Protein AF-A0A1M5Y675-F1 (afdb_monomer_lite)

Sequence (123 aa):
AKILAREKYNLTFEQVKRRLFNGTDYYFDSATRLYKHKAKASDTAEFMSLEELDNQIPARTVKNRINASTEASPNLHFDEMVKDLIKDRIMELNKYVSIDHSSRCFIVKANNLKIDGYNLVVI

Radius of gyration: 29.34 Å; chains: 1; bounding box: 56×44×76 Å

pLDDT: mean 77.08, std 16.23, range [38.84, 96.31]

Organism: NCBI:txid1121316

Secondary structure (DSSP, 8-state):
-HHHHHHHH---HHHHHHHHHHHSSEEEETTTTEEEEGGGSSS---PPPHHHHHT------------------THHHHHHHHHHHHHHHHHHHTTTEEEETTTTEEEE-HHHHHHTTPPP---

Structure (mmCIF, N/CA/C/O backbone):
data_AF-A0A1M5Y675-F1
#
_entry.id   AF-A0A1M5Y675-F1
#
loop_
_atom_site.group_PDB
_atom_site.id
_atom_site.type_symbol
_atom_site.label_atom_id
_atom_site.label_alt_id
_atom_site.label_comp_id
_atom_site.label_asym_id
_atom_site.label_entity_id
_atom_site.label_seq_id
_atom_site.pdbx_PDB_ins_code
_atom_site.Cartn_x
_atom_site.Cartn_y
_atom_site.Cartn_z
_atom_site.occupancy
_atom_site.B_iso_or_equiv
_atom_site.auth_seq_id
_atom_site.auth_comp_id
_atom_site.auth_asym_id
_atom_site.auth_atom_id
_atom_site.pdbx_PDB_model_num
ATOM 1 N N . ALA A 1 1 ? 4.838 9.834 -35.276 1.00 61.25 1 ALA A N 1
ATOM 2 C CA . ALA A 1 1 ? 6.135 10.547 -35.386 1.00 61.25 1 ALA A CA 1
ATOM 3 C C . ALA A 1 1 ? 5.992 12.009 -35.837 1.00 61.25 1 ALA A C 1
ATOM 5 O O . ALA A 1 1 ? 6.427 12.886 -35.105 1.00 61.25 1 ALA A O 1
ATOM 6 N N . LYS A 1 2 ? 5.365 12.303 -36.991 1.00 73.62 2 LYS A N 1
ATOM 7 C CA . LYS A 1 2 ? 5.196 13.691 -37.486 1.00 73.62 2 LYS A CA 1
ATOM 8 C C . LYS A 1 2 ? 4.360 14.587 -36.554 1.00 73.62 2 LYS A C 1
ATOM 10 O O . LYS A 1 2 ? 4.728 15.734 -36.339 1.00 73.62 2 LYS A O 1
ATOM 15 N N . ILE A 1 3 ? 3.290 14.037 -35.976 1.00 75.31 3 ILE A N 1
ATOM 16 C CA . ILE A 1 3 ? 2.412 14.728 -35.014 1.00 75.31 3 ILE A CA 1
ATOM 17 C C . ILE A 1 3 ? 3.191 15.073 -33.733 1.00 75.31 3 ILE A C 1
ATOM 19 O O . ILE A 1 3 ? 3.291 16.238 -33.372 1.00 75.31 3 ILE A O 1
ATOM 23 N N . LEU A 1 4 ? 3.887 14.087 -33.151 1.00 74.19 4 LEU A N 1
ATOM 24 C CA . LEU A 1 4 ? 4.742 14.262 -31.967 1.00 74.19 4 LEU A CA 1
ATOM 25 C C . LEU A 1 4 ? 5.816 15.355 -32.147 1.00 74.19 4 LEU A C 1
ATOM 27 O O . LEU A 1 4 ? 6.041 16.150 -31.240 1.00 74.19 4 LEU A O 1
ATOM 31 N N . ALA A 1 5 ? 6.482 15.403 -33.307 1.00 75.31 5 ALA A N 1
ATOM 32 C CA . ALA A 1 5 ? 7.508 16.411 -33.594 1.00 75.31 5 ALA A CA 1
ATOM 33 C C . ALA A 1 5 ? 6.940 17.840 -33.562 1.00 75.31 5 ALA A C 1
ATOM 35 O O . ALA A 1 5 ? 7.563 18.749 -33.008 1.00 75.31 5 ALA A O 1
ATOM 36 N N . ARG A 1 6 ? 5.733 18.014 -34.110 1.00 77.50 6 ARG A N 1
ATOM 37 C CA . ARG A 1 6 ? 5.055 19.306 -34.187 1.00 77.50 6 ARG A CA 1
ATOM 38 C C . ARG A 1 6 ? 4.444 19.716 -32.849 1.00 77.50 6 ARG A C 1
ATOM 40 O O . ARG A 1 6 ? 4.617 20.854 -32.446 1.00 77.50 6 ARG A O 1
ATOM 47 N N . GLU A 1 7 ? 3.775 18.807 -32.152 1.00 81.75 7 GLU A N 1
ATOM 48 C CA . GLU A 1 7 ? 3.055 19.131 -30.913 1.00 81.75 7 GLU A CA 1
ATOM 49 C C . GLU A 1 7 ? 3.981 19.278 -29.707 1.00 81.75 7 GLU A C 1
ATOM 51 O O . GLU A 1 7 ? 3.824 20.204 -28.919 1.00 81.75 7 GLU A O 1
ATOM 56 N N . LYS A 1 8 ? 4.970 18.389 -29.561 1.00 84.56 8 LYS A N 1
ATOM 57 C CA . LYS A 1 8 ? 5.825 18.360 -28.365 1.00 84.56 8 LYS A CA 1
ATOM 58 C C . LYS A 1 8 ? 7.053 19.255 -28.481 1.00 84.56 8 LYS A C 1
ATOM 60 O O . LYS A 1 8 ? 7.512 19.799 -27.483 1.00 84.56 8 LYS A O 1
ATOM 65 N N . TYR A 1 9 ? 7.607 19.378 -29.685 1.00 78.06 9 TYR A N 1
ATOM 66 C CA . TYR A 1 9 ? 8.872 20.082 -29.904 1.00 78.06 9 TYR A CA 1
ATOM 67 C C . TYR A 1 9 ? 8.729 21.325 -30.784 1.00 78.06 9 TYR A C 1
ATOM 69 O O . TYR A 1 9 ? 9.716 22.029 -30.964 1.00 78.06 9 TYR A O 1
ATOM 77 N N . ASN A 1 10 ? 7.533 21.599 -31.324 1.00 86.81 10 ASN A N 1
ATOM 78 C CA . ASN A 1 10 ? 7.269 22.682 -32.278 1.00 86.81 10 ASN A CA 1
ATOM 79 C C . ASN A 1 10 ? 8.260 22.713 -33.458 1.00 86.81 10 ASN A C 1
ATOM 81 O O . ASN A 1 10 ? 8.690 23.769 -33.921 1.00 86.81 10 ASN A O 1
ATOM 85 N N . LEU A 1 11 ? 8.664 21.531 -33.927 1.00 82.81 11 LEU A N 1
ATOM 86 C CA . LEU A 1 11 ? 9.632 21.364 -35.006 1.00 82.81 11 LEU A CA 1
ATOM 87 C C . LEU A 1 11 ? 9.049 20.494 -36.109 1.00 82.81 11 LEU A C 1
ATOM 89 O O . LEU A 1 11 ? 8.258 19.577 -35.877 1.00 82.81 11 LEU A O 1
ATOM 93 N N . THR A 1 12 ? 9.494 20.744 -37.337 1.00 87.00 12 THR A N 1
ATOM 94 C CA . THR A 1 12 ? 9.195 19.821 -38.433 1.00 87.00 12 THR A CA 1
ATOM 95 C C . THR A 1 12 ? 9.922 18.497 -38.213 1.00 87.00 12 THR A C 1
ATOM 97 O O . THR A 1 12 ? 11.013 18.442 -37.639 1.00 87.00 12 THR A O 1
ATOM 100 N N . PHE A 1 13 ? 9.330 17.408 -38.702 1.00 79.31 13 PHE A N 1
ATOM 101 C CA . PHE A 1 13 ? 9.922 16.077 -38.580 1.00 79.31 13 PHE A CA 1
ATOM 102 C C . PHE A 1 13 ? 11.343 16.013 -39.166 1.00 79.31 13 PHE A C 1
ATOM 104 O O . PHE A 1 13 ? 12.223 15.414 -38.554 1.00 79.31 13 PHE A O 1
ATOM 111 N N . GLU A 1 14 ? 11.597 16.701 -40.282 1.00 83.75 14 GLU A N 1
ATOM 112 C CA . GLU A 1 14 ? 12.930 16.779 -40.893 1.00 83.75 14 GLU A CA 1
ATOM 113 C C . GLU A 1 14 ? 13.941 17.531 -40.016 1.00 83.75 14 GLU A C 1
ATOM 115 O O . GLU A 1 14 ? 15.093 17.117 -39.899 1.00 83.75 14 GLU A O 1
ATOM 120 N N . GLN A 1 15 ? 13.524 18.598 -39.327 1.00 82.31 15 GLN A N 1
ATOM 121 C CA . GLN A 1 15 ? 14.396 19.307 -38.384 1.00 82.31 15 GLN A CA 1
ATOM 122 C C . GLN A 1 15 ? 14.725 18.452 -37.158 1.00 82.31 15 GLN A C 1
ATOM 124 O O . GLN A 1 15 ? 15.876 18.442 -36.722 1.00 82.31 15 GLN A O 1
ATOM 129 N N . VAL A 1 16 ? 13.746 17.717 -36.621 1.00 81.81 16 VAL A N 1
ATOM 130 C CA . VAL A 1 16 ? 13.966 16.773 -35.513 1.00 81.81 16 VAL A CA 1
ATOM 131 C C . VAL A 1 16 ? 14.910 15.660 -35.947 1.00 81.81 16 VAL A C 1
ATOM 133 O O . VAL A 1 16 ? 15.876 15.377 -35.246 1.00 81.81 16 VAL A O 1
ATOM 136 N N . LYS A 1 17 ? 14.691 15.088 -37.133 1.00 81.69 17 LYS A N 1
ATOM 137 C CA . LYS A 1 17 ? 15.569 14.076 -37.722 1.00 81.69 17 LYS A CA 1
ATOM 138 C C . LYS A 1 17 ? 16.993 14.614 -37.873 1.00 81.69 17 LYS A C 1
ATOM 140 O O . LYS A 1 17 ? 17.927 13.991 -37.385 1.00 81.69 17 LYS A O 1
ATOM 145 N N . ARG A 1 18 ? 17.173 15.806 -38.449 1.00 82.31 18 ARG A N 1
ATOM 146 C CA . ARG A 1 18 ? 18.495 16.434 -38.606 1.00 82.31 18 ARG A CA 1
ATOM 147 C C . ARG A 1 18 ? 19.190 16.683 -37.266 1.00 82.31 18 ARG A C 1
ATOM 149 O O . ARG A 1 18 ? 20.383 16.429 -37.146 1.00 82.31 18 ARG A O 1
ATOM 156 N N . ARG A 1 19 ? 18.455 17.151 -36.251 1.00 84.38 19 ARG A N 1
ATOM 157 C CA . ARG A 1 19 ? 18.992 17.327 -34.890 1.00 84.38 19 ARG A CA 1
ATOM 158 C C . ARG A 1 19 ? 19.389 16.000 -34.261 1.00 84.38 19 ARG A C 1
ATOM 160 O O . ARG A 1 19 ? 20.442 15.934 -33.647 1.00 84.38 19 ARG A O 1
ATOM 167 N N . LEU A 1 20 ? 18.584 14.958 -34.442 1.00 81.44 20 LEU A N 1
ATOM 168 C CA . LEU A 1 20 ? 18.889 13.623 -33.942 1.00 81.44 20 LEU A CA 1
ATOM 169 C C . LEU A 1 20 ? 20.176 13.082 -34.583 1.00 81.44 20 LEU A C 1
ATOM 171 O O . LEU A 1 20 ? 21.075 12.656 -33.870 1.00 81.44 20 LEU A O 1
ATOM 175 N N . PHE A 1 21 ? 20.314 13.186 -35.907 1.00 78.31 21 PHE A N 1
ATOM 176 C CA . PHE A 1 21 ? 21.508 12.722 -36.623 1.00 78.31 21 PHE A CA 1
ATOM 177 C C . PHE A 1 21 ? 22.787 13.482 -36.239 1.00 78.31 21 PHE A C 1
ATOM 179 O O . PHE A 1 21 ? 23.838 12.857 -36.069 1.00 78.31 21 PHE A O 1
ATOM 186 N N . ASN A 1 22 ? 22.697 14.809 -36.101 1.00 80.56 22 ASN A N 1
ATOM 187 C CA . ASN A 1 22 ? 23.865 15.675 -35.910 1.00 80.56 22 ASN A CA 1
ATOM 188 C C . ASN A 1 22 ? 24.213 15.928 -34.439 1.00 80.56 22 ASN A C 1
ATOM 190 O O . ASN A 1 22 ? 25.360 16.224 -34.133 1.00 80.56 22 ASN A O 1
ATOM 194 N N . GLY A 1 23 ? 23.225 15.878 -33.548 1.00 79.44 23 GLY A N 1
ATOM 195 C CA . GLY A 1 23 ? 23.373 16.251 -32.141 1.00 79.44 23 GLY A CA 1
ATOM 196 C C . GLY A 1 23 ? 23.359 15.074 -31.177 1.00 79.44 23 GLY A C 1
ATOM 197 O O . GLY A 1 23 ? 23.498 15.291 -29.979 1.00 79.44 23 GLY A O 1
ATOM 198 N N . THR A 1 24 ? 23.156 13.847 -31.665 1.00 82.44 24 THR A N 1
ATOM 199 C CA . THR A 1 24 ? 23.160 12.657 -30.812 1.00 82.44 24 THR A CA 1
ATOM 200 C C . THR A 1 24 ? 24.049 11.565 -31.378 1.00 82.44 24 THR A C 1
ATOM 202 O O . THR A 1 24 ? 24.289 11.468 -32.589 1.00 82.44 24 THR A O 1
ATOM 205 N N . ASP A 1 25 ? 24.478 10.682 -30.488 1.00 83.81 25 ASP A N 1
ATOM 206 C CA . ASP A 1 25 ? 25.242 9.494 -30.834 1.00 83.81 25 ASP A CA 1
ATOM 207 C C . ASP A 1 25 ? 24.349 8.351 -31.319 1.00 83.81 25 ASP A C 1
ATOM 209 O O . ASP A 1 25 ? 24.707 7.192 -31.179 1.00 83.81 25 ASP A O 1
ATOM 213 N N . TYR A 1 26 ? 23.191 8.643 -31.916 1.00 82.12 26 TYR A N 1
ATOM 214 C CA . TYR A 1 26 ? 22.288 7.640 -32.478 1.00 82.12 26 TYR A CA 1
ATOM 215 C C . TYR A 1 26 ? 22.205 7.752 -34.004 1.00 82.12 26 TYR A C 1
ATOM 217 O O . TYR A 1 26 ? 22.281 8.840 -34.577 1.00 82.12 26 TYR A O 1
ATOM 225 N N . TYR A 1 27 ? 22.038 6.615 -34.677 1.00 83.00 27 TYR A N 1
ATOM 226 C CA . TYR A 1 27 ? 21.767 6.522 -36.111 1.00 83.00 27 TYR A CA 1
ATOM 227 C C . TYR A 1 27 ? 20.606 5.560 -36.366 1.00 83.00 27 TYR A C 1
ATOM 229 O O . TYR A 1 27 ? 20.337 4.671 -35.561 1.00 83.00 27 TYR A O 1
ATOM 237 N N . PHE A 1 28 ? 19.885 5.753 -37.468 1.00 82.25 28 PHE A N 1
ATOM 238 C CA . PHE A 1 28 ? 18.793 4.859 -37.846 1.00 82.25 28 PHE A CA 1
ATOM 239 C C . PHE A 1 28 ? 19.322 3.686 -38.672 1.00 82.25 28 PHE A C 1
ATOM 241 O O . PHE A 1 28 ? 19.927 3.909 -39.721 1.00 82.25 28 PHE A O 1
ATOM 248 N N . ASP A 1 29 ? 19.057 2.461 -38.226 1.00 82.19 29 ASP A N 1
ATOM 249 C CA . ASP A 1 29 ? 19.311 1.240 -38.986 1.00 82.19 29 ASP A CA 1
ATOM 250 C C . ASP A 1 29 ? 18.055 0.864 -39.788 1.00 82.19 29 ASP A C 1
ATOM 252 O O . ASP A 1 29 ? 16.995 0.565 -39.226 1.00 82.19 29 ASP A O 1
ATOM 256 N N . SER A 1 30 ? 18.163 0.904 -41.119 1.00 75.88 30 SER A N 1
ATOM 257 C CA . SER A 1 30 ? 17.059 0.592 -42.030 1.00 75.88 30 SER A CA 1
ATOM 258 C C . SER A 1 30 ? 16.726 -0.899 -42.089 1.00 75.88 30 SER A C 1
ATOM 260 O O . SER A 1 30 ? 15.579 -1.230 -42.392 1.00 75.88 30 SER A O 1
ATOM 262 N N . ALA A 1 31 ? 17.677 -1.782 -41.769 1.00 77.56 31 ALA A N 1
ATOM 263 C CA . ALA A 1 31 ? 17.474 -3.226 -41.785 1.00 77.56 31 ALA A CA 1
ATOM 264 C C . ALA A 1 31 ? 16.617 -3.672 -40.594 1.00 77.56 31 ALA A C 1
ATOM 266 O O . ALA A 1 31 ? 15.662 -4.425 -40.763 1.00 77.56 31 ALA A O 1
ATOM 267 N N . THR A 1 32 ? 16.900 -3.144 -39.399 1.00 79.81 32 THR A N 1
ATOM 268 C CA . THR A 1 32 ? 16.138 -3.469 -38.180 1.00 79.81 32 THR A CA 1
ATOM 269 C C . THR A 1 32 ? 14.998 -2.492 -37.897 1.00 79.81 32 THR A C 1
ATOM 271 O O . THR A 1 32 ? 14.222 -2.716 -36.975 1.00 79.81 32 THR A O 1
ATOM 274 N N . ARG A 1 33 ? 14.888 -1.395 -38.664 1.00 79.19 33 ARG A N 1
ATOM 275 C CA . ARG A 1 33 ? 13.944 -0.279 -38.447 1.00 79.19 33 ARG A CA 1
ATOM 276 C C . ARG A 1 33 ? 14.031 0.342 -37.043 1.00 79.19 33 ARG A C 1
ATOM 278 O O . ARG A 1 33 ? 13.033 0.843 -36.524 1.00 79.19 33 ARG A O 1
ATOM 285 N N . LEU A 1 34 ? 15.219 0.344 -36.438 1.00 79.56 34 LEU A N 1
ATOM 286 C CA . LEU A 1 34 ? 15.458 0.841 -35.077 1.00 79.56 34 LEU A CA 1
ATOM 287 C C . LEU A 1 34 ? 16.624 1.833 -35.048 1.00 79.56 34 LEU A C 1
ATOM 289 O O . LEU A 1 34 ? 17.515 1.789 -35.892 1.00 79.56 34 LEU A O 1
ATOM 293 N N . TYR A 1 35 ? 16.621 2.734 -34.064 1.00 80.25 35 TYR A N 1
ATOM 294 C CA . TYR A 1 35 ? 17.757 3.620 -33.813 1.00 80.25 35 TYR A CA 1
ATOM 295 C C . TYR A 1 35 ? 18.796 2.908 -32.942 1.00 80.25 35 TYR A C 1
ATOM 297 O O . TYR A 1 35 ? 18.458 2.386 -31.882 1.00 80.25 35 TYR A O 1
ATOM 305 N N . LYS A 1 36 ? 20.056 2.908 -33.383 1.00 81.00 36 LYS A N 1
ATOM 306 C CA . LYS A 1 36 ? 21.203 2.295 -32.702 1.00 81.00 36 LYS A CA 1
ATOM 307 C C . LYS A 1 36 ? 22.208 3.362 -32.280 1.00 81.00 36 LYS A C 1
ATOM 309 O O . LYS A 1 36 ? 22.310 4.411 -32.913 1.00 81.00 36 LYS A O 1
ATOM 314 N N . HIS A 1 37 ? 22.946 3.102 -31.204 1.00 82.44 37 HIS A N 1
ATOM 315 C CA . HIS A 1 37 ? 23.981 4.011 -30.715 1.00 82.44 37 HIS A CA 1
ATOM 316 C C . HIS A 1 37 ? 25.281 3.822 -31.515 1.00 82.44 37 HIS A C 1
ATOM 318 O O . HIS A 1 37 ? 25.774 2.703 -31.636 1.00 82.44 37 HIS A O 1
ATOM 324 N N . LYS A 1 38 ? 25.870 4.910 -32.018 1.00 77.50 38 LYS A N 1
ATOM 325 C CA . LYS A 1 38 ? 27.093 4.955 -32.836 1.00 77.50 38 LYS A CA 1
ATOM 326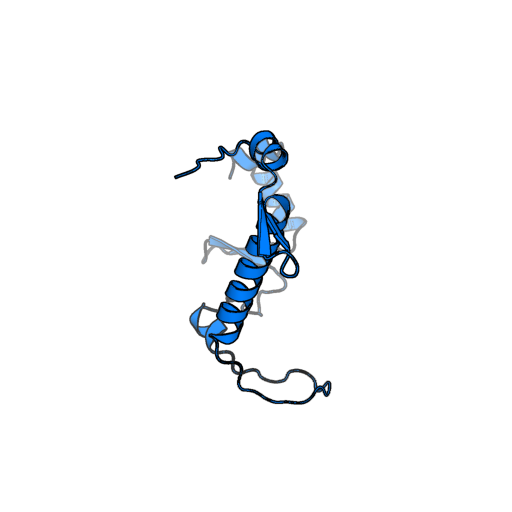 C C . LYS A 1 38 ? 28.279 4.289 -32.130 1.00 77.50 38 LYS A C 1
ATOM 328 O O . LYS A 1 38 ? 29.008 3.534 -32.756 1.00 77.50 38 LYS A O 1
ATOM 333 N N . ALA A 1 39 ? 28.429 4.507 -30.821 1.00 70.62 39 ALA A N 1
ATOM 334 C CA . ALA A 1 39 ? 29.509 3.899 -30.033 1.00 70.62 39 ALA A CA 1
ATOM 335 C C . ALA A 1 39 ? 29.265 2.428 -29.635 1.00 70.62 39 ALA A C 1
ATOM 337 O O . ALA A 1 39 ? 30.202 1.756 -29.228 1.00 70.62 39 ALA A O 1
ATOM 338 N N . LYS A 1 40 ? 28.029 1.914 -29.746 1.00 60.28 40 LYS A N 1
ATOM 339 C CA . LYS A 1 40 ? 27.688 0.519 -29.399 1.00 60.28 40 LYS A CA 1
ATOM 340 C C . LYS A 1 40 ? 27.482 -0.354 -30.638 1.00 60.28 40 LYS A C 1
ATOM 342 O O . LYS A 1 40 ? 26.759 -1.339 -30.588 1.00 60.28 40 LYS A O 1
ATOM 347 N N . ALA A 1 41 ? 28.095 0.006 -31.765 1.00 55.22 41 ALA A N 1
ATOM 348 C CA . ALA A 1 41 ? 28.013 -0.809 -32.975 1.00 55.22 41 ALA A CA 1
ATOM 349 C C . ALA A 1 41 ? 28.689 -2.190 -32.814 1.00 55.22 41 ALA A C 1
ATOM 351 O O . ALA A 1 41 ? 28.387 -3.086 -33.594 1.00 55.22 41 ALA A O 1
ATOM 352 N N . SER A 1 42 ? 29.564 -2.363 -31.810 1.00 50.78 42 SER A N 1
ATOM 353 C CA . SER A 1 42 ? 30.299 -3.614 -31.553 1.00 50.78 42 SER A CA 1
ATOM 354 C C . SER A 1 42 ? 29.899 -4.351 -30.274 1.00 50.78 42 SER A C 1
ATOM 356 O O . SER A 1 42 ? 30.236 -5.523 -30.150 1.00 50.78 42 SER A O 1
ATOM 358 N N . ASP A 1 43 ? 29.182 -3.713 -29.352 1.00 48.84 43 ASP A N 1
ATOM 359 C CA . ASP A 1 43 ? 28.732 -4.382 -28.137 1.00 48.84 43 ASP A CA 1
ATOM 360 C C . ASP A 1 43 ? 27.233 -4.560 -28.248 1.00 48.84 43 ASP A C 1
ATOM 362 O O . ASP A 1 43 ? 26.449 -3.619 -28.086 1.00 48.84 43 ASP A O 1
ATOM 366 N N . THR A 1 44 ? 26.864 -5.791 -28.577 1.00 52.47 44 THR A N 1
ATOM 367 C CA . THR A 1 44 ? 25.545 -6.374 -28.387 1.00 52.47 44 THR A CA 1
ATOM 368 C C . THR A 1 44 ? 25.061 -6.055 -26.976 1.00 52.47 44 THR A C 1
ATOM 370 O O . THR A 1 44 ? 25.214 -6.834 -26.043 1.00 52.47 44 THR A O 1
ATOM 373 N N . ALA A 1 45 ? 24.423 -4.898 -26.815 1.00 54.94 45 ALA A N 1
ATOM 374 C CA . ALA A 1 45 ? 23.436 -4.678 -25.771 1.00 54.94 45 ALA A CA 1
ATOM 375 C C . ALA A 1 45 ? 22.163 -5.430 -26.186 1.00 54.94 45 ALA A C 1
ATOM 377 O O . ALA A 1 45 ? 21.102 -4.844 -26.394 1.00 54.94 45 ALA A O 1
ATOM 378 N N . GLU A 1 46 ? 22.325 -6.730 -26.412 1.00 61.34 46 GLU A N 1
ATOM 379 C CA . GLU A 1 46 ? 21.243 -7.685 -26.413 1.00 61.34 46 GLU A CA 1
ATOM 380 C C . GLU A 1 46 ? 20.777 -7.706 -24.963 1.00 61.34 46 GLU A C 1
ATOM 382 O O . GLU A 1 46 ? 21.548 -7.990 -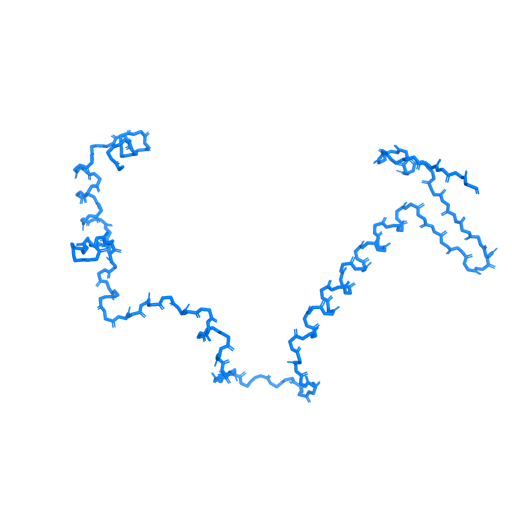24.045 1.00 61.34 46 GLU A O 1
ATOM 387 N N . PHE A 1 47 ? 19.559 -7.222 -24.732 1.00 62.12 47 PHE A N 1
ATOM 388 C CA . PHE A 1 47 ? 18.938 -7.409 -23.433 1.00 62.12 47 PHE A CA 1
ATOM 389 C C . PHE A 1 47 ? 18.970 -8.906 -23.157 1.00 62.12 47 PHE A C 1
ATOM 391 O O . PHE A 1 47 ? 18.511 -9.679 -23.996 1.00 62.12 47 PHE A O 1
ATOM 398 N N . MET A 1 48 ? 19.540 -9.293 -22.019 1.00 60.59 48 MET A N 1
ATOM 399 C CA . MET A 1 48 ? 19.530 -10.688 -21.602 1.00 60.59 48 MET A CA 1
ATOM 400 C C . MET A 1 48 ? 18.082 -11.176 -21.587 1.00 60.59 48 MET A C 1
ATOM 402 O O . MET A 1 48 ? 17.194 -10.476 -21.083 1.00 60.59 48 MET A O 1
ATOM 406 N N . SER A 1 49 ? 17.841 -12.353 -22.152 1.00 65.94 49 SER A N 1
ATOM 407 C CA . SER A 1 49 ? 16.569 -13.050 -21.970 1.00 65.94 49 SER A CA 1
ATOM 408 C C . SER A 1 49 ? 16.330 -13.316 -20.479 1.00 65.94 49 SER A C 1
ATOM 410 O O . SER A 1 49 ? 17.269 -13.338 -19.675 1.00 65.94 49 SER A O 1
ATOM 412 N N . LEU A 1 50 ? 15.067 -13.491 -20.080 1.00 65.12 50 LEU A N 1
ATOM 413 C CA . LEU A 1 50 ? 14.733 -13.773 -18.678 1.00 65.12 50 LEU A CA 1
ATOM 414 C C . LEU A 1 50 ? 15.433 -15.053 -18.205 1.00 65.12 50 LEU A C 1
ATOM 416 O O . LEU A 1 50 ? 15.926 -15.115 -17.083 1.00 65.12 50 LEU A O 1
ATOM 420 N N . GLU A 1 51 ? 15.553 -16.024 -19.104 1.00 68.31 51 GLU A N 1
ATOM 421 C CA . GLU A 1 51 ? 16.253 -17.283 -18.900 1.00 68.31 51 GLU A CA 1
ATOM 422 C C . GLU A 1 51 ? 17.766 -17.087 -18.705 1.00 68.31 51 GLU A C 1
ATOM 424 O O . GLU A 1 51 ? 18.379 -17.774 -17.891 1.00 68.31 51 GLU A O 1
ATOM 429 N N . GLU A 1 52 ? 18.401 -16.148 -19.408 1.00 64.69 52 GLU A N 1
ATOM 430 C CA . GLU A 1 52 ? 19.822 -15.832 -19.197 1.00 64.69 52 GLU A CA 1
ATOM 431 C C . GLU A 1 52 ? 20.066 -15.058 -17.899 1.00 64.69 52 GLU A C 1
ATOM 4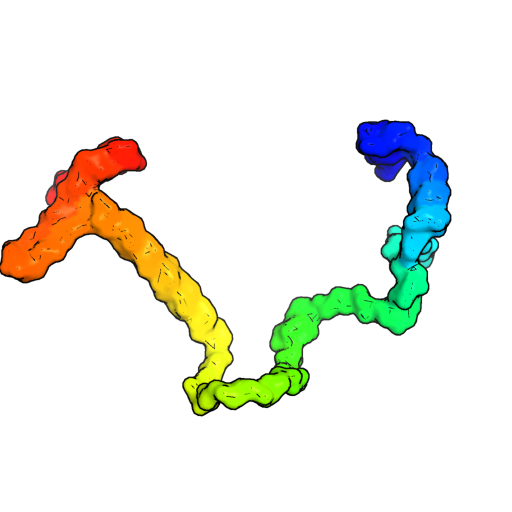33 O O . GLU A 1 52 ? 21.132 -15.194 -17.296 1.00 64.69 52 GLU A O 1
ATOM 438 N N . LEU A 1 53 ? 19.098 -14.249 -17.460 1.00 68.38 53 LEU A N 1
ATOM 439 C CA . LEU A 1 53 ? 19.167 -13.537 -16.183 1.00 68.38 53 LEU A CA 1
ATOM 440 C C . LEU A 1 53 ? 19.115 -14.512 -14.996 1.00 68.38 53 LEU A C 1
ATOM 442 O O . LEU A 1 53 ? 19.848 -14.336 -14.025 1.00 68.38 53 LEU A O 1
ATOM 446 N N . ASP A 1 54 ? 18.276 -15.544 -15.103 1.00 64.94 54 ASP A N 1
ATOM 447 C CA . ASP A 1 54 ? 18.055 -16.557 -14.064 1.00 64.94 54 ASP A CA 1
ATOM 448 C C . ASP A 1 54 ? 19.227 -17.553 -13.954 1.00 64.94 54 ASP A C 1
ATOM 450 O O . ASP A 1 54 ? 19.541 -18.067 -12.883 1.00 64.94 54 ASP A O 1
ATOM 454 N N . ASN A 1 55 ? 19.951 -17.770 -15.057 1.00 65.75 55 ASN A N 1
ATOM 455 C CA . ASN A 1 55 ? 21.061 -18.724 -15.130 1.00 65.75 55 ASN A CA 1
ATOM 456 C C . ASN A 1 55 ? 22.447 -18.124 -14.829 1.00 65.75 55 ASN A C 1
ATOM 458 O O . ASN A 1 55 ? 23.462 -18.810 -15.006 1.00 65.75 55 ASN A O 1
ATOM 462 N N . GLN A 1 56 ? 22.540 -16.871 -14.365 1.00 60.75 56 GLN A N 1
ATOM 463 C CA . GLN A 1 56 ? 23.827 -16.317 -13.937 1.00 60.75 56 GLN A CA 1
ATOM 464 C C . GLN A 1 56 ? 24.306 -16.979 -12.637 1.00 60.75 56 GLN A C 1
ATOM 466 O O . GLN A 1 56 ? 24.059 -16.511 -11.527 1.00 60.75 56 GLN A O 1
ATOM 471 N N . ILE A 1 57 ? 25.079 -18.056 -12.786 1.00 58.44 57 ILE A N 1
ATOM 472 C CA . ILE A 1 57 ? 25.957 -18.573 -11.735 1.00 58.44 57 ILE A CA 1
ATOM 473 C C . ILE A 1 57 ? 26.881 -17.412 -11.325 1.00 58.44 57 ILE A C 1
ATOM 475 O O . ILE A 1 57 ? 27.566 -16.865 -12.194 1.00 58.44 57 ILE A O 1
ATOM 479 N N . PRO A 1 58 ? 26.929 -17.003 -10.044 1.00 50.66 58 PRO A N 1
ATOM 480 C CA . PRO A 1 58 ? 27.607 -15.777 -9.639 1.00 50.66 58 PRO A CA 1
ATOM 481 C C . PRO A 1 58 ? 29.124 -15.910 -9.810 1.00 50.66 58 PRO A C 1
ATOM 483 O O . PRO A 1 58 ? 29.855 -16.362 -8.926 1.00 50.66 58 PRO A O 1
ATOM 486 N N . ALA A 1 59 ? 29.627 -15.482 -10.965 1.00 50.53 59 ALA A N 1
ATOM 487 C CA . ALA A 1 59 ? 31.047 -15.322 -11.201 1.00 50.53 59 ALA A CA 1
ATOM 488 C C . ALA A 1 59 ? 31.521 -14.015 -10.548 1.00 50.53 59 ALA A C 1
ATOM 490 O O . ALA A 1 59 ? 31.416 -12.930 -11.110 1.00 50.53 59 ALA A O 1
ATOM 491 N N . ARG A 1 60 ? 32.119 -14.177 -9.361 1.00 49.84 60 ARG A N 1
ATOM 492 C CA . ARG A 1 60 ? 33.000 -13.226 -8.656 1.00 49.84 60 ARG A CA 1
ATOM 493 C C . ARG A 1 60 ? 32.340 -11.964 -8.096 1.00 49.84 60 ARG A C 1
ATOM 495 O O . ARG A 1 60 ? 32.620 -10.845 -8.517 1.00 49.84 60 ARG A O 1
ATOM 502 N N . THR A 1 61 ? 31.655 -12.136 -6.971 1.00 40.53 61 THR A N 1
ATOM 503 C CA . THR A 1 61 ? 31.598 -11.081 -5.955 1.00 40.53 61 THR A CA 1
ATOM 504 C C . THR A 1 61 ? 32.978 -10.941 -5.311 1.00 40.53 61 THR A C 1
ATOM 506 O O . THR A 1 61 ? 33.569 -11.903 -4.812 1.00 40.53 61 THR A O 1
ATOM 509 N N . VAL A 1 62 ? 33.515 -9.725 -5.367 1.00 42.50 62 VAL A N 1
ATOM 510 C CA . VAL A 1 62 ? 34.719 -9.286 -4.660 1.00 42.50 62 VAL A CA 1
ATOM 511 C C . VAL A 1 62 ? 34.639 -9.733 -3.199 1.00 42.50 62 VAL A C 1
ATOM 513 O O . VAL A 1 62 ? 33.672 -9.438 -2.501 1.00 42.50 62 VAL A O 1
ATOM 516 N N . LYS A 1 63 ? 35.669 -10.460 -2.750 1.00 48.53 63 LYS A N 1
ATOM 517 C CA . LYS A 1 63 ? 35.879 -10.847 -1.352 1.00 48.53 63 LYS A CA 1
ATOM 518 C C . LYS A 1 63 ? 35.833 -9.603 -0.462 1.00 48.53 63 LYS A C 1
ATOM 520 O O . LYS A 1 63 ? 36.855 -8.951 -0.295 1.00 48.53 63 LYS A O 1
ATOM 525 N N . ASN A 1 64 ? 34.702 -9.355 0.184 1.00 38.84 64 ASN A N 1
ATOM 526 C CA . ASN A 1 64 ? 34.686 -8.733 1.497 1.00 38.84 64 ASN A CA 1
ATOM 527 C C . ASN A 1 64 ? 34.057 -9.727 2.465 1.00 38.84 64 ASN A C 1
ATOM 529 O O . ASN A 1 64 ? 32.918 -10.156 2.323 1.00 38.84 64 ASN A O 1
ATOM 533 N N . ARG A 1 65 ? 34.910 -10.171 3.387 1.00 50.38 65 ARG A N 1
ATOM 534 C CA . ARG A 1 65 ? 34.655 -11.188 4.397 1.00 50.38 65 ARG A CA 1
ATOM 535 C C . ARG A 1 65 ? 33.517 -10.735 5.306 1.00 50.38 65 ARG A C 1
ATOM 537 O O . ARG A 1 65 ? 33.751 -9.924 6.193 1.00 50.38 65 ARG A O 1
ATOM 544 N N . ILE A 1 66 ? 32.338 -11.314 5.135 1.00 45.28 66 ILE A N 1
ATOM 545 C CA . ILE A 1 66 ? 31.411 -11.558 6.239 1.00 45.28 66 ILE A CA 1
ATOM 546 C C . ILE A 1 66 ? 30.920 -12.995 6.054 1.00 45.28 66 ILE A C 1
ATOM 548 O O . ILE A 1 66 ? 30.681 -13.446 4.938 1.00 45.28 66 ILE A O 1
ATOM 552 N N . ASN A 1 67 ? 30.954 -13.741 7.147 1.00 43.62 67 ASN A N 1
ATOM 553 C CA . ASN A 1 67 ? 30.964 -15.196 7.202 1.00 43.62 67 ASN A CA 1
ATOM 554 C C . ASN A 1 67 ? 29.796 -15.856 6.454 1.00 43.62 67 ASN A C 1
ATOM 556 O O . ASN A 1 67 ? 28.651 -15.425 6.550 1.00 43.62 67 ASN A O 1
ATOM 560 N N . ALA A 1 68 ? 30.115 -16.934 5.741 1.00 48.78 68 ALA A N 1
ATOM 561 C CA . ALA A 1 68 ? 29.157 -17.806 5.086 1.00 48.78 68 ALA A CA 1
ATOM 562 C C . ALA A 1 68 ? 28.442 -18.720 6.093 1.00 48.78 68 ALA A C 1
ATOM 564 O O . ALA A 1 68 ? 29.106 -19.400 6.870 1.00 48.78 68 ALA A O 1
ATOM 565 N N . SER A 1 69 ? 27.114 -18.760 6.003 1.00 46.84 69 SER A N 1
ATOM 566 C CA . SER A 1 69 ? 26.211 -19.910 6.211 1.00 46.84 69 SER A CA 1
ATOM 567 C C . SER A 1 69 ? 24.807 -19.299 6.219 1.00 46.84 69 SER A C 1
ATOM 569 O O . SER A 1 69 ? 24.505 -18.499 7.096 1.00 46.84 69 SER A O 1
ATOM 571 N N . THR A 1 70 ? 23.959 -19.474 5.216 1.00 43.94 70 THR A N 1
ATOM 572 C CA . THR A 1 70 ? 23.398 -20.744 4.754 1.00 43.94 70 THR A CA 1
ATOM 573 C C . THR A 1 70 ? 22.848 -20.510 3.348 1.00 43.94 70 THR A C 1
ATOM 575 O O . THR A 1 70 ? 22.432 -19.401 3.026 1.00 43.94 70 THR A O 1
ATOM 578 N N . GLU A 1 71 ? 22.890 -21.547 2.523 1.00 52.12 71 GLU A N 1
ATOM 579 C CA . GLU A 1 71 ? 22.261 -21.667 1.205 1.00 52.12 71 GLU A CA 1
ATOM 580 C C . GLU A 1 71 ? 21.019 -20.772 1.050 1.00 52.12 71 GLU A C 1
ATOM 582 O O . GLU A 1 71 ? 19.966 -21.022 1.640 1.00 52.12 71 GLU A O 1
ATOM 587 N N . ALA A 1 72 ? 21.158 -19.701 0.265 1.00 52.59 72 ALA A N 1
ATOM 588 C CA . ALA A 1 72 ? 20.053 -18.829 -0.096 1.00 52.59 72 ALA A CA 1
ATOM 589 C C . ALA A 1 72 ? 19.116 -19.598 -1.035 1.00 52.59 72 ALA A C 1
ATOM 591 O O . ALA A 1 72 ? 19.240 -19.543 -2.256 1.00 52.59 72 ALA A O 1
ATOM 592 N N . SER A 1 73 ? 18.196 -20.370 -0.456 1.00 59.28 73 SER A N 1
ATOM 593 C CA . SER A 1 73 ? 17.039 -20.867 -1.188 1.00 59.28 73 SER A CA 1
ATOM 594 C C . SER A 1 73 ? 16.267 -19.664 -1.757 1.00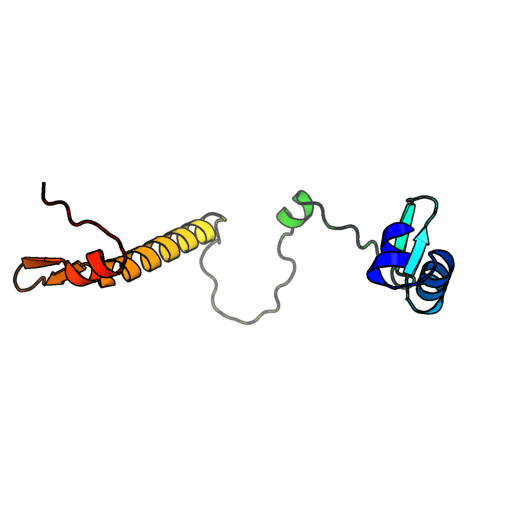 59.28 73 SER A C 1
ATOM 596 O O . SER A 1 73 ? 16.084 -18.677 -1.037 1.00 59.28 73 SER A O 1
ATOM 598 N N . PRO A 1 74 ? 15.765 -19.722 -3.002 1.00 59.69 74 PRO A N 1
ATOM 599 C CA . PRO A 1 74 ? 14.977 -18.634 -3.594 1.00 59.69 74 PRO A CA 1
ATOM 600 C C . PRO A 1 74 ? 13.720 -18.281 -2.772 1.00 59.69 74 PRO A C 1
ATOM 602 O O . PRO A 1 74 ? 13.172 -17.190 -2.901 1.00 59.69 74 PRO A O 1
ATOM 605 N N . ASN A 1 75 ? 1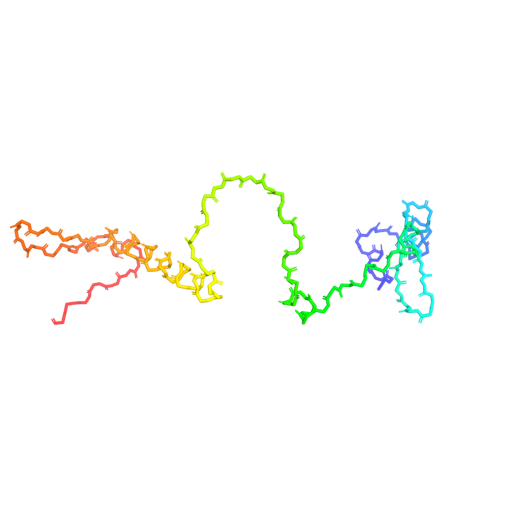3.302 -19.165 -1.859 1.00 60.91 75 ASN A N 1
ATOM 606 C CA . ASN A 1 75 ? 12.175 -18.958 -0.953 1.00 60.91 75 ASN A CA 1
ATOM 607 C C . ASN A 1 75 ? 12.491 -18.054 0.250 1.00 60.91 75 ASN A C 1
ATOM 609 O O . ASN A 1 75 ? 11.559 -17.531 0.856 1.00 60.91 75 ASN A O 1
ATOM 613 N N . LEU A 1 76 ? 13.767 -17.845 0.605 1.00 67.38 76 LEU A N 1
ATOM 614 C CA . LEU A 1 76 ? 14.141 -16.996 1.747 1.00 67.38 76 LEU A CA 1
ATOM 615 C C . LEU A 1 76 ? 13.729 -15.537 1.526 1.00 67.38 76 LEU A C 1
ATOM 617 O O . LEU A 1 76 ? 13.219 -14.913 2.449 1.00 67.38 76 LEU A O 1
ATOM 621 N N . HIS A 1 77 ? 13.863 -15.025 0.300 1.00 78.94 77 HIS A N 1
ATOM 622 C CA . HIS A 1 77 ? 13.440 -13.661 -0.029 1.00 78.94 77 HIS A CA 1
ATOM 623 C C . HIS A 1 77 ? 11.920 -13.479 0.022 1.00 78.94 77 HIS A C 1
ATOM 625 O O . HIS A 1 77 ? 11.441 -12.428 0.443 1.00 78.94 77 HIS A O 1
ATOM 631 N N . PHE A 1 78 ? 11.152 -14.492 -0.386 1.00 90.31 78 PHE A N 1
ATOM 632 C CA . PHE A 1 78 ? 9.696 -14.444 -0.277 1.00 90.31 78 PHE A CA 1
ATOM 633 C C . PHE A 1 78 ? 9.245 -14.525 1.185 1.00 90.31 78 PHE A C 1
ATOM 635 O O . PHE A 1 78 ? 8.392 -13.750 1.603 1.00 90.31 78 PHE A O 1
ATOM 642 N N . ASP A 1 79 ? 9.845 -15.413 1.980 1.00 91.31 79 ASP A N 1
ATOM 643 C CA . ASP A 1 79 ? 9.538 -15.537 3.409 1.00 91.31 79 ASP A CA 1
ATOM 644 C C . ASP A 1 79 ? 9.890 -14.256 4.186 1.00 91.31 79 ASP A C 1
ATOM 646 O O . ASP A 1 79 ? 9.132 -13.818 5.050 1.00 91.31 79 ASP A O 1
ATOM 650 N N . GLU A 1 80 ? 11.003 -13.605 3.840 1.00 93.00 80 GLU A N 1
ATOM 651 C CA . GLU A 1 80 ? 11.385 -12.302 4.391 1.00 93.00 80 GLU A CA 1
ATOM 652 C C . GLU A 1 80 ? 10.383 -11.204 4.003 1.00 93.00 80 GLU A C 1
ATOM 654 O O . GLU A 1 80 ? 9.902 -10.477 4.870 1.00 93.00 80 GLU A O 1
ATOM 659 N N . MET A 1 81 ? 9.956 -11.159 2.738 1.00 92.62 81 MET A N 1
ATOM 660 C CA . MET A 1 81 ? 8.919 -10.228 2.280 1.00 92.62 81 MET A CA 1
ATOM 661 C C . MET A 1 81 ? 7.580 -10.444 3.001 1.00 92.62 81 MET A C 1
ATOM 663 O O . MET A 1 81 ? 6.915 -9.484 3.391 1.00 92.62 81 MET A O 1
ATOM 667 N N . VAL A 1 82 ? 7.174 -11.700 3.204 1.00 95.06 82 VAL A N 1
ATOM 668 C CA . VAL A 1 82 ? 5.954 -12.040 3.949 1.00 95.06 82 VAL A CA 1
ATOM 669 C C . VAL A 1 82 ? 6.080 -11.611 5.410 1.00 95.06 82 VAL A C 1
ATOM 671 O O . VAL A 1 82 ? 5.131 -11.055 5.966 1.00 95.06 82 VAL A O 1
ATOM 674 N N . LYS A 1 83 ? 7.245 -11.817 6.035 1.00 95.44 83 LYS A N 1
ATOM 675 C CA . LYS A 1 83 ? 7.517 -11.352 7.402 1.00 95.44 83 LYS A CA 1
ATOM 676 C C . LYS A 1 83 ? 7.412 -9.838 7.520 1.00 95.44 83 LYS A C 1
ATOM 678 O O . LYS A 1 83 ? 6.770 -9.365 8.459 1.00 95.44 83 LYS A O 1
ATOM 683 N N . ASP A 1 84 ? 7.983 -9.097 6.578 1.00 95.12 84 ASP A N 1
ATOM 684 C CA . ASP A 1 84 ? 7.898 -7.637 6.564 1.00 95.12 84 ASP A CA 1
ATOM 685 C C . ASP A 1 84 ? 6.452 -7.165 6.392 1.00 95.12 84 ASP A C 1
ATOM 687 O O . ASP A 1 84 ? 5.983 -6.325 7.159 1.00 95.12 84 ASP A O 1
ATOM 691 N N . LEU A 1 85 ? 5.685 -7.792 5.496 1.00 96.31 85 LEU A N 1
ATOM 692 C CA . LEU A 1 85 ? 4.270 -7.469 5.308 1.00 96.31 85 LEU A CA 1
ATOM 693 C C . LEU A 1 85 ? 3.435 -7.735 6.572 1.00 96.31 85 LEU A C 1
ATOM 695 O O . LEU A 1 85 ? 2.582 -6.927 6.951 1.00 96.31 85 LEU A O 1
ATOM 699 N N . ILE A 1 86 ? 3.678 -8.863 7.248 1.00 96.00 86 ILE A N 1
ATOM 700 C CA . ILE A 1 86 ? 3.016 -9.195 8.516 1.00 96.00 86 ILE A CA 1
ATOM 701 C C . ILE A 1 86 ? 3.389 -8.169 9.589 1.00 96.00 86 ILE A C 1
ATOM 703 O O . ILE A 1 86 ? 2.519 -7.707 10.330 1.00 96.00 86 ILE A O 1
ATOM 707 N N . LYS A 1 87 ? 4.667 -7.790 9.671 1.00 95.94 87 LYS A N 1
ATOM 708 C CA . LYS A 1 87 ? 5.165 -6.805 10.634 1.00 95.94 87 LYS A CA 1
ATOM 709 C C . LYS A 1 87 ? 4.521 -5.439 10.421 1.00 95.94 87 LYS A C 1
ATOM 711 O O . LYS A 1 87 ? 4.029 -4.859 11.391 1.00 95.94 87 LYS A O 1
ATOM 716 N N . ASP A 1 88 ? 4.463 -4.969 9.180 1.00 95.88 88 ASP A N 1
ATOM 717 C CA . ASP A 1 88 ? 3.816 -3.707 8.824 1.00 95.88 88 ASP A CA 1
ATOM 718 C C . ASP A 1 88 ? 2.334 -3.731 9.202 1.00 95.88 88 ASP A C 1
ATOM 720 O O . ASP A 1 88 ? 1.829 -2.796 9.831 1.00 95.88 88 ASP A O 1
ATOM 724 N N . ARG A 1 89 ? 1.645 -4.846 8.927 1.00 94.19 89 ARG A N 1
ATOM 725 C CA . ARG A 1 89 ? 0.230 -4.987 9.278 1.00 94.19 89 ARG A CA 1
ATOM 726 C C . ARG A 1 89 ? -0.005 -5.003 10.788 1.00 94.19 89 ARG A C 1
ATOM 728 O O . ARG A 1 89 ? -0.954 -4.378 11.260 1.00 94.19 89 ARG A O 1
ATOM 735 N N . ILE A 1 90 ? 0.845 -5.677 11.563 1.00 94.00 90 ILE A N 1
ATOM 736 C CA . ILE A 1 90 ? 0.776 -5.668 13.035 1.00 94.00 90 ILE A CA 1
ATOM 737 C C . ILE A 1 90 ? 1.055 -4.260 13.579 1.00 94.00 90 ILE A C 1
ATOM 739 O O . ILE A 1 90 ? 0.354 -3.798 14.482 1.00 94.00 90 ILE A O 1
ATOM 743 N N . MET A 1 91 ? 2.042 -3.553 13.020 1.00 93.00 91 MET A N 1
ATOM 744 C CA . MET A 1 91 ? 2.345 -2.171 13.399 1.00 93.00 91 MET A CA 1
ATOM 745 C C . MET A 1 91 ? 1.166 -1.232 13.146 1.00 93.00 91 MET A C 1
ATOM 747 O O . MET A 1 91 ? 0.844 -0.414 14.007 1.00 93.00 91 MET A O 1
ATOM 751 N N . GLU A 1 92 ? 0.495 -1.367 12.005 1.00 91.88 92 GLU A N 1
ATOM 752 C CA . GLU A 1 92 ? -0.708 -0.595 11.701 1.00 91.88 92 GLU A CA 1
ATOM 753 C C . GLU A 1 92 ? -1.838 -0.911 12.694 1.00 91.88 92 GLU A C 1
ATOM 755 O O . GLU A 1 92 ? -2.470 -0.001 13.236 1.00 91.88 92 GLU A O 1
ATOM 760 N N . LEU A 1 93 ? -2.053 -2.195 13.006 1.00 92.00 93 LEU A N 1
ATOM 761 C CA . LEU A 1 93 ? -3.078 -2.627 13.958 1.00 92.00 93 LEU A CA 1
ATOM 762 C C . LEU A 1 93 ? -2.845 -2.081 15.374 1.00 92.00 93 LEU A C 1
ATOM 764 O O . LEU A 1 93 ? -3.816 -1.720 16.044 1.00 92.00 93 LEU A O 1
ATOM 768 N N . ASN A 1 94 ? -1.594 -1.912 15.813 1.00 91.94 94 ASN A N 1
ATOM 769 C CA . ASN A 1 94 ? -1.264 -1.310 17.116 1.00 91.94 94 ASN A CA 1
ATOM 770 C C . ASN A 1 94 ? -1.797 0.132 17.290 1.00 91.94 94 ASN A C 1
ATOM 772 O O . ASN A 1 94 ? -1.955 0.617 18.420 1.00 91.94 94 ASN A O 1
ATOM 776 N N . LYS A 1 95 ? -2.133 0.831 16.193 1.00 91.38 95 LYS A N 1
ATOM 777 C CA . LYS A 1 95 ? -2.834 2.127 16.248 1.00 91.38 95 LYS A CA 1
ATOM 778 C C . LYS A 1 95 ? -4.232 1.995 16.856 1.00 91.38 95 LYS A C 1
ATOM 780 O O . LYS A 1 95 ? -4.700 2.924 17.522 1.00 91.38 95 LYS A O 1
ATOM 785 N N . TYR A 1 96 ? -4.881 0.853 16.649 1.00 93.69 96 TYR A N 1
ATOM 786 C CA . TYR A 1 96 ? -6.278 0.609 17.001 1.00 93.69 96 TYR A CA 1
ATOM 787 C C . TYR A 1 96 ? -6.439 -0.310 18.204 1.00 93.69 96 TYR A C 1
ATOM 789 O O . TYR A 1 96 ? -7.398 -0.147 18.954 1.00 93.69 96 TYR A O 1
ATOM 797 N N . VAL A 1 97 ? -5.521 -1.253 18.411 1.00 93.19 97 VAL A N 1
ATOM 798 C CA . VAL A 1 97 ? -5.618 -2.242 19.489 1.00 93.19 97 VAL A CA 1
ATOM 799 C C . VAL A 1 97 ? -4.384 -2.230 20.378 1.00 93.19 97 VAL A C 1
ATOM 801 O O . VAL A 1 97 ? -3.292 -1.838 19.970 1.00 93.19 97 VAL A O 1
ATOM 804 N N . SER A 1 98 ? -4.554 -2.593 21.641 1.00 91.50 98 SER A N 1
ATOM 805 C CA . SER A 1 98 ? -3.456 -2.722 22.598 1.00 91.50 98 SER A CA 1
ATOM 806 C C . SER A 1 98 ? -3.787 -3.842 23.576 1.00 91.50 98 SER A C 1
ATOM 808 O O . SER A 1 98 ? -4.918 -3.931 24.045 1.00 91.50 98 SER A O 1
ATOM 810 N N . ILE A 1 99 ? -2.816 -4.706 23.867 1.00 92.31 99 ILE A N 1
ATOM 811 C CA . ILE A 1 99 ? -2.995 -5.835 24.782 1.00 92.31 99 ILE A CA 1
ATOM 812 C C . ILE A 1 99 ? -2.185 -5.553 26.036 1.00 92.31 99 ILE A C 1
ATOM 814 O O . ILE A 1 99 ? -0.967 -5.405 25.969 1.00 92.31 99 ILE A O 1
ATOM 818 N N . ASP A 1 100 ? -2.858 -5.488 27.177 1.00 92.06 100 ASP A N 1
ATOM 819 C CA . ASP A 1 100 ? -2.197 -5.473 28.472 1.00 92.06 100 ASP A CA 1
ATOM 820 C C . ASP A 1 100 ? -2.182 -6.894 29.042 1.00 92.06 100 ASP A C 1
ATOM 822 O O . ASP A 1 100 ? -3.196 -7.425 29.500 1.00 92.06 100 ASP A O 1
ATOM 826 N N . HIS A 1 101 ? -1.007 -7.521 29.009 1.00 91.19 101 HIS A N 1
ATOM 827 C CA . HIS A 1 101 ? -0.815 -8.876 29.521 1.00 91.19 101 HIS A CA 1
ATOM 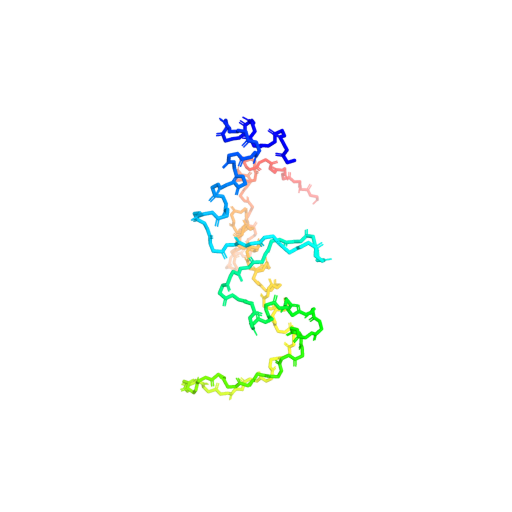828 C C . HIS A 1 101 ? -0.908 -8.963 31.047 1.00 91.19 101 HIS A C 1
ATOM 830 O O . HIS A 1 101 ? -1.230 -10.032 31.565 1.00 91.19 101 HIS A O 1
ATOM 836 N N . SER A 1 102 ? -0.653 -7.864 31.764 1.00 92.00 102 SER A N 1
ATOM 837 C CA . SER A 1 102 ? -0.694 -7.853 33.228 1.00 92.00 102 SER A CA 1
ATOM 838 C C . SER A 1 102 ? -2.130 -7.943 33.745 1.00 92.00 102 SER A C 1
ATOM 840 O O . SER A 1 102 ? -2.432 -8.773 34.601 1.00 92.00 102 SER A O 1
ATOM 842 N N . SER A 1 103 ? -3.036 -7.160 33.157 1.00 92.94 103 SER A N 1
ATOM 843 C CA . SER A 1 103 ? -4.463 -7.161 33.491 1.00 92.94 103 SER A CA 1
ATOM 844 C C . SER A 1 103 ? -5.303 -8.107 32.627 1.00 92.94 103 SER A C 1
ATOM 846 O O . SER A 1 103 ? -6.505 -8.228 32.851 1.00 92.94 103 SER A O 1
ATOM 848 N N . ARG A 1 104 ? -4.690 -8.788 31.647 1.00 92.75 104 ARG A N 1
ATOM 849 C CA . ARG A 1 104 ? -5.378 -9.588 30.615 1.00 92.75 104 ARG A CA 1
ATOM 850 C C . ARG A 1 104 ? -6.462 -8.786 29.877 1.00 92.75 104 ARG A C 1
ATOM 852 O O . ARG A 1 104 ? -7.485 -9.344 29.485 1.00 92.75 104 ARG A O 1
ATOM 859 N N . CYS A 1 105 ? -6.239 -7.486 29.676 1.00 92.56 105 CYS A N 1
ATOM 860 C CA . CYS A 1 105 ? -7.171 -6.603 28.979 1.00 92.56 105 CYS A CA 1
ATOM 861 C C . CYS A 1 105 ? -6.806 -6.451 27.500 1.00 92.56 105 CYS A C 1
ATOM 863 O O . CYS A 1 105 ? -5.670 -6.123 27.154 1.00 92.56 105 CYS A O 1
ATOM 865 N N . PHE A 1 106 ? -7.802 -6.606 26.626 1.00 91.06 106 PHE A N 1
ATOM 866 C CA . PHE A 1 106 ? -7.710 -6.234 25.216 1.00 91.06 106 PHE A CA 1
ATOM 867 C C . PHE A 1 106 ? -8.407 -4.889 25.004 1.00 91.06 106 PHE A C 1
ATOM 869 O O . PHE A 1 106 ? -9.623 -4.771 25.150 1.00 91.06 106 PHE A O 1
ATOM 876 N N . ILE A 1 107 ? -7.631 -3.857 24.693 1.00 91.94 107 ILE A N 1
ATOM 877 C CA . ILE A 1 107 ? -8.099 -2.477 24.592 1.00 91.94 107 ILE A CA 1
ATOM 878 C C . ILE A 1 107 ? -8.278 -2.126 23.120 1.00 91.94 107 ILE A C 1
ATOM 880 O O . ILE A 1 107 ? -7.324 -2.162 22.344 1.00 91.94 107 ILE A O 1
ATOM 884 N N . VAL A 1 108 ? -9.493 -1.722 22.752 1.00 92.56 108 VAL A N 1
ATOM 885 C CA . VAL A 1 108 ? -9.821 -1.235 21.407 1.00 92.56 108 VAL A CA 1
ATOM 886 C C . VAL A 1 108 ? -10.022 0.277 21.449 1.00 92.56 108 VAL A C 1
ATOM 888 O O . VAL A 1 108 ? -10.936 0.790 22.094 1.00 92.56 108 VAL A O 1
ATOM 891 N N . LYS A 1 109 ? -9.176 1.013 20.729 1.00 92.12 109 LYS A N 1
ATOM 892 C CA . LYS A 1 109 ? -9.225 2.474 20.591 1.00 92.12 109 LYS A CA 1
ATOM 893 C C . LYS A 1 109 ? -10.299 2.860 19.568 1.00 92.12 109 LYS A C 1
ATOM 895 O O . LYS A 1 109 ? -9.996 3.250 18.441 1.00 92.12 109 LYS A O 1
ATOM 900 N N . ALA A 1 110 ? -11.567 2.770 19.973 1.00 89.62 110 ALA A N 1
ATOM 901 C CA . ALA A 1 110 ? -12.732 3.034 19.119 1.00 89.62 110 ALA A CA 1
ATOM 902 C C . ALA A 1 110 ? -12.719 4.423 18.450 1.00 89.62 110 ALA A C 1
ATOM 904 O O . ALA A 1 110 ? -13.196 4.572 17.327 1.00 89.62 110 ALA A O 1
ATOM 905 N N . ASN A 1 111 ? -12.140 5.431 19.109 1.00 90.31 111 ASN A N 1
ATOM 906 C CA . ASN A 1 111 ? -12.008 6.777 18.546 1.00 90.31 111 ASN A CA 1
ATOM 907 C C . ASN A 1 111 ? -11.099 6.791 17.310 1.00 90.31 111 ASN A C 1
ATOM 909 O O . ASN A 1 111 ? -11.463 7.387 16.301 1.00 90.31 111 ASN A O 1
ATOM 913 N N . ASN A 1 112 ? -9.962 6.088 17.360 1.00 91.19 112 ASN A N 1
ATOM 914 C CA . ASN A 1 112 ? -9.024 6.007 16.237 1.00 91.19 112 ASN A CA 1
ATOM 915 C C . ASN A 1 112 ? -9.651 5.269 15.052 1.00 91.19 112 ASN A C 1
ATOM 917 O O . ASN A 1 112 ? -9.528 5.720 13.921 1.00 91.19 112 ASN A O 1
ATOM 921 N N . LEU A 1 113 ? -10.384 4.182 15.327 1.00 91.00 113 LEU A N 1
ATOM 922 C CA . LEU A 1 113 ? -11.132 3.449 14.302 1.00 91.00 113 LEU A CA 1
ATOM 923 C C . LEU A 1 113 ? -12.110 4.373 13.564 1.00 91.00 113 LEU A C 1
ATOM 925 O O . LEU A 1 113 ? -12.084 4.426 12.340 1.00 91.00 113 LEU A O 1
ATOM 929 N N . LYS A 1 114 ? -12.917 5.149 14.300 1.00 91.69 114 LYS A N 1
ATOM 930 C CA . LYS A 1 114 ? -13.895 6.069 13.700 1.00 91.69 114 LYS A CA 1
ATOM 931 C C . LYS A 1 114 ? -13.246 7.188 12.885 1.00 91.69 114 LYS A C 1
ATOM 933 O O . LYS A 1 114 ? -13.761 7.521 11.824 1.00 91.69 114 LYS A O 1
ATOM 938 N N . ILE A 1 115 ? -12.144 7.764 13.373 1.00 93.44 115 ILE A N 1
ATOM 939 C CA . ILE A 1 115 ? -11.410 8.831 12.669 1.00 93.44 115 ILE A CA 1
ATOM 940 C C . ILE A 1 115 ? -10.902 8.334 11.312 1.00 93.44 115 ILE A C 1
ATOM 942 O O . ILE A 1 115 ? -11.010 9.051 10.323 1.00 93.44 115 ILE A O 1
ATOM 946 N N . ASP A 1 116 ? -10.416 7.095 11.255 1.00 92.12 116 ASP A N 1
ATOM 947 C CA . ASP A 1 116 ? -9.894 6.491 10.028 1.00 92.12 116 ASP A CA 1
ATOM 948 C C . ASP A 1 116 ? -10.991 5.821 9.166 1.00 92.12 116 ASP A C 1
ATOM 950 O O . ASP A 1 116 ? -10.685 5.138 8.191 1.00 92.12 116 ASP A O 1
ATOM 954 N N . GLY A 1 117 ? -12.274 6.023 9.497 1.00 93.69 117 GLY A N 1
ATOM 955 C CA . GLY A 1 117 ? -13.420 5.555 8.706 1.00 93.69 117 GLY A CA 1
ATOM 956 C C . GLY A 1 117 ? -13.849 4.104 8.954 1.00 93.69 117 GLY A C 1
ATOM 957 O O . GLY A 1 117 ? -14.672 3.574 8.209 1.00 93.69 117 GLY A O 1
ATOM 958 N N . TYR A 1 118 ? -13.329 3.455 9.997 1.00 92.69 118 TYR A N 1
ATOM 959 C CA . TYR A 1 118 ? -13.699 2.092 10.374 1.00 92.69 118 TYR A CA 1
ATOM 960 C C . TYR A 1 118 ? -14.895 2.055 11.332 1.00 92.69 118 TYR A C 1
ATOM 962 O O . TYR A 1 118 ? -15.040 2.883 12.235 1.00 92.69 118 TYR A O 1
ATOM 970 N N . ASN A 1 119 ? -15.715 1.012 11.188 1.00 91.56 119 ASN A N 1
ATOM 971 C CA . ASN A 1 119 ? -16.812 0.707 12.102 1.00 91.56 119 ASN A CA 1
ATOM 972 C C . ASN A 1 119 ? -16.392 -0.372 13.103 1.00 91.56 119 ASN A C 1
ATOM 974 O O . ASN A 1 119 ? -15.863 -1.415 12.720 1.00 91.56 119 ASN A O 1
ATOM 978 N N . LEU A 1 120 ? -16.670 -0.137 14.386 1.00 90.12 120 LEU A N 1
ATOM 979 C CA . LEU A 1 120 ? -16.531 -1.150 15.427 1.00 90.12 120 LEU A CA 1
ATOM 980 C C . LEU A 1 120 ? -17.833 -1.953 15.516 1.00 90.12 120 LEU A C 1
ATOM 982 O O . LEU A 1 120 ? -18.873 -1.394 15.860 1.00 90.12 120 LEU A O 1
ATOM 986 N N . VAL A 1 121 ? -17.760 -3.251 15.229 1.00 91.88 121 VAL A N 1
ATOM 987 C CA . VAL A 1 121 ? -18.873 -4.195 15.387 1.00 91.88 121 VAL A CA 1
ATOM 988 C C . VAL A 1 121 ? -18.541 -5.129 16.545 1.00 91.88 121 VAL A C 1
ATOM 990 O O . VAL A 1 121 ? -17.501 -5.783 16.528 1.00 91.88 121 VAL A O 1
ATOM 993 N N . VAL A 1 122 ? -19.409 -5.163 17.553 1.00 87.06 122 VAL A N 1
ATOM 994 C CA . VAL A 1 122 ? -19.343 -6.126 18.660 1.00 87.06 122 VAL A CA 1
ATOM 995 C C . VAL A 1 122 ? -20.303 -7.262 18.313 1.00 87.06 122 VAL A C 1
ATOM 997 O O . VAL A 1 122 ? -21.470 -6.987 18.034 1.00 87.06 122 VAL A O 1
ATOM 1000 N N . ILE A 1 123 ? -19.794 -8.494 18.266 1.00 83.75 123 ILE A N 1
ATOM 1001 C CA . ILE A 1 123 ? -20.553 -9.719 17.966 1.00 83.75 123 ILE A CA 1
ATOM 1002 C C . ILE A 1 123 ? -20.766 -10.490 19.264 1.00 83.75 123 ILE A C 1
ATOM 1004 O O . ILE A 1 123 ? -19.789 -10.569 20.043 1.00 83.75 123 ILE A O 1
#

Foldseek 3Di:
DQVCCCPVVVDGPVVVVVCCVPVAQWDADPVVRDIDGVVCPPPPPPPDDPVRVVPPPDDDDDDDDDDDDDPPDVCVVVVVVVVVVVVVVVVVCCQAWDADPVVRDIDGPCVSCVVVPHDDDDD